Protein AF-A0A8I5TR78-F1 (afdb_monomer)

Sequence (77 aa):
MAFKDTGKTPVEPEVAIHRVRITLTSRNVKSLEKVCTDLIRGAKEKNLKVKGPVRIPTKTLRITTRKTPFVKKKKKE

Solvent-accessible surface area (backbone atoms only — not comparable to full-atom values): 5684 Å² total; per-residue (Å²): 134,90,82,82,88,88,77,90,69,85,72,65,84,70,75,74,81,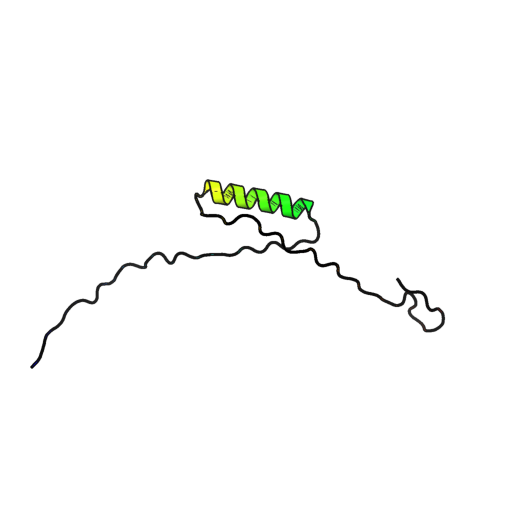80,84,81,82,88,83,88,84,75,93,53,65,75,61,50,52,54,54,51,52,51,52,54,50,57,36,51,78,68,71,50,92,76,79,76,92,80,85,72,85,83,85,83,87,81,82,79,50,69,72,45,98,56,88,91,54,95,48,77,95

Organism: Pongo abelii (NCBI:txid9601)

InterPro domains:
  IPR001848 Small ribosomal subunit protein uS10 [PR00971] (19-32)
  IPR001848 Small ribosomal subunit protein uS10 [PR00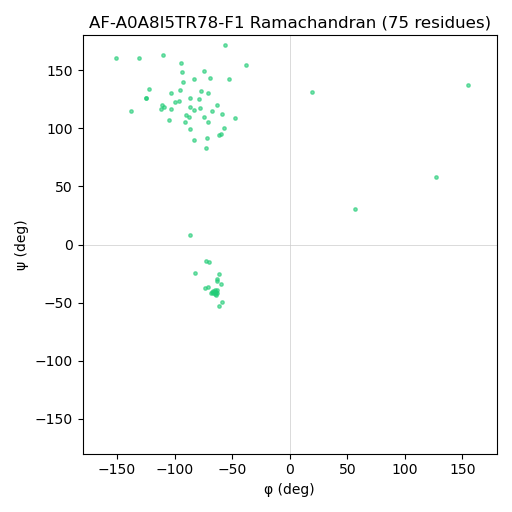971] (54-69)
  IPR001848 Small ribosomal subunit protein uS10 [PTHR11700] (14-77)
  IPR018268 Small ribosomal subunit protein uS10, conserved site [PS00361] (43-58)
  IPR027486 Small ribosomal subunit protein uS10 domain [PF00338] (21-77)
  IPR027486 Small ribosomal subunit protein uS10 domain [SM01403] (21-77)
  IPR036838 Small ribosomal subunit protein uS10 domain superfamily [G3DSA:3.30.70.600] (4-77)
  IPR036838 Small ribosomal subunit protein uS10 domain superfamily [SSF54999] (20-77)

Foldseek 3Di:
DDDDDDDP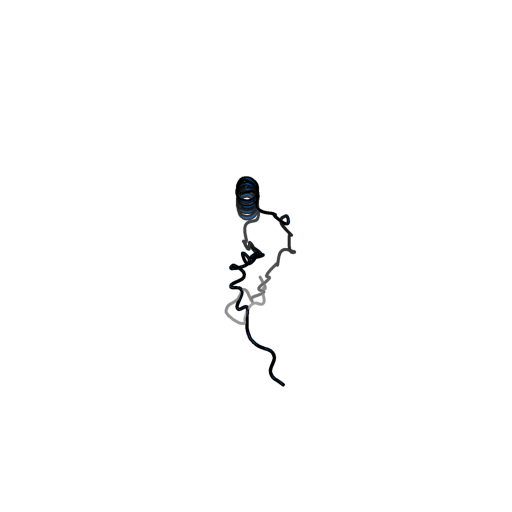DPPDPPPPPDDDDDDDDDPDPVVSVVVLVVVVVVCVVVVHDDDHDDDDDDDDDDDKDAPDPDDPDGDID

Structure (mmCIF, N/CA/C/O backbone):
data_AF-A0A8I5TR78-F1
#
_entry.id   AF-A0A8I5TR78-F1
#
loop_
_atom_site.group_PDB
_atom_site.id
_atom_site.type_symbol
_atom_site.label_atom_id
_atom_site.label_alt_id
_atom_site.label_comp_id
_atom_site.label_asym_id
_atom_site.label_entity_id
_atom_site.label_seq_id
_atom_site.pdbx_PDB_ins_code
_atom_site.Cartn_x
_atom_site.Cartn_y
_atom_site.Cartn_z
_atom_site.occupancy
_atom_site.B_iso_or_equiv
_atom_site.auth_seq_id
_atom_site.auth_comp_id
_atom_site.auth_asym_id
_atom_site.auth_atom_id
_atom_site.pdbx_PDB_model_num
ATOM 1 N N . MET A 1 1 ? -7.911 -53.023 -37.597 1.00 40.84 1 MET A N 1
ATOM 2 C CA . MET A 1 1 ? -6.671 -52.604 -38.283 1.00 40.84 1 MET A CA 1
ATOM 3 C C . MET A 1 1 ? -5.957 -51.614 -37.390 1.00 40.84 1 MET A C 1
ATOM 5 O O . MET A 1 1 ? -6.550 -50.617 -37.005 1.00 40.84 1 MET A O 1
ATOM 9 N N . ALA A 1 2 ? -4.744 -51.970 -36.981 1.00 48.91 2 ALA A N 1
ATOM 10 C CA . ALA A 1 2 ? -3.867 -51.147 -36.168 1.00 48.91 2 ALA A CA 1
ATOM 11 C C . ALA A 1 2 ? -3.362 -49.940 -36.969 1.00 48.91 2 ALA A C 1
ATOM 13 O O . ALA A 1 2 ? -3.031 -50.088 -38.145 1.00 48.91 2 ALA A O 1
ATOM 14 N N . PHE A 1 3 ? -3.227 -48.792 -36.310 1.00 41.41 3 PHE A N 1
ATOM 15 C CA . PHE A 1 3 ? -2.270 -47.776 -36.726 1.00 41.41 3 PHE A CA 1
ATOM 16 C C . PHE A 1 3 ? -1.363 -47.455 -35.540 1.00 41.41 3 PHE A C 1
ATOM 18 O O . PHE A 1 3 ? -1.829 -47.247 -34.421 1.00 41.41 3 PHE A O 1
ATOM 25 N N . LYS A 1 4 ? -0.066 -47.564 -35.814 1.00 43.22 4 LYS A N 1
ATOM 26 C CA . LYS A 1 4 ? 1.056 -47.540 -34.883 1.00 43.22 4 LYS A CA 1
ATOM 27 C C . LYS A 1 4 ? 1.348 -46.136 -34.355 1.00 43.22 4 LYS A C 1
ATOM 29 O O . LYS A 1 4 ? 1.165 -45.152 -35.062 1.00 43.22 4 LYS A O 1
ATOM 34 N N . ASP A 1 5 ? 1.839 -46.145 -33.120 1.00 44.88 5 ASP A N 1
ATOM 35 C CA . ASP A 1 5 ? 2.915 -45.354 -32.512 1.00 44.88 5 ASP A CA 1
ATOM 36 C C . ASP A 1 5 ? 3.355 -44.041 -33.181 1.00 44.88 5 ASP A C 1
ATOM 38 O O . ASP A 1 5 ? 3.773 -44.012 -34.334 1.00 44.88 5 ASP A O 1
ATOM 42 N N . THR A 1 6 ? 3.456 -42.979 -32.380 1.00 44.94 6 THR A N 1
ATOM 43 C CA . THR A 1 6 ? 4.729 -42.359 -31.943 1.00 44.94 6 THR A CA 1
ATOM 44 C C . THR A 1 6 ? 4.499 -40.893 -31.586 1.00 44.94 6 THR A C 1
ATOM 46 O O . THR A 1 6 ? 3.826 -40.160 -32.301 1.00 44.94 6 THR A O 1
ATOM 49 N N . GLY A 1 7 ? 5.096 -40.455 -30.475 1.00 43.75 7 GLY A N 1
ATOM 50 C CA . GLY A 1 7 ? 5.268 -39.027 -30.206 1.00 43.75 7 GLY A CA 1
ATOM 51 C C . GLY A 1 7 ? 4.759 -38.546 -28.855 1.00 43.75 7 GLY A C 1
ATOM 52 O O . GLY A 1 7 ? 3.975 -37.608 -28.790 1.00 43.75 7 GLY A O 1
ATOM 53 N N . LYS A 1 8 ? 5.276 -39.111 -27.757 1.00 50.72 8 LYS A N 1
ATOM 54 C CA . LYS A 1 8 ? 5.555 -38.280 -26.578 1.00 50.72 8 LYS A CA 1
ATOM 55 C C . LYS A 1 8 ? 6.595 -37.248 -27.016 1.00 50.72 8 LYS A C 1
ATOM 57 O O . LYS A 1 8 ? 7.786 -37.541 -27.020 1.00 50.72 8 LYS A O 1
ATOM 62 N N . THR A 1 9 ? 6.151 -36.070 -27.425 1.00 46.19 9 THR A N 1
ATOM 63 C CA . THR A 1 9 ? 6.993 -34.879 -27.406 1.00 46.19 9 THR A CA 1
ATOM 64 C C . THR A 1 9 ? 7.041 -34.393 -25.957 1.00 46.19 9 THR A C 1
ATOM 66 O O . THR A 1 9 ? 5.997 -34.049 -25.400 1.00 46.19 9 THR A O 1
ATOM 69 N N . PRO A 1 10 ? 8.210 -34.365 -25.293 1.00 51.91 10 PRO A N 1
ATOM 70 C CA . PRO A 1 10 ? 8.382 -33.509 -24.136 1.00 51.91 10 PRO A CA 1
ATOM 71 C C . PRO A 1 10 ? 8.465 -32.088 -24.695 1.00 51.91 10 PRO A C 1
ATOM 73 O O . PRO A 1 10 ? 9.547 -31.584 -24.980 1.00 51.91 10 PRO A O 1
ATOM 76 N N . VAL A 1 11 ? 7.307 -31.478 -24.957 1.00 54.34 11 VAL A N 1
ATOM 77 C CA . VAL A 1 11 ? 7.272 -30.028 -25.121 1.00 54.34 11 VAL A CA 1
ATOM 78 C C . VAL A 1 11 ? 7.694 -29.454 -23.779 1.00 54.34 11 VAL A C 1
ATOM 80 O O . VAL A 1 11 ? 7.150 -29.803 -22.731 1.00 54.34 11 VAL A O 1
ATOM 83 N N . GLU A 1 12 ? 8.788 -28.712 -23.861 1.00 54.31 12 GLU A N 1
ATOM 84 C CA . GLU A 1 12 ? 9.533 -28.036 -22.812 1.00 54.31 12 GLU A CA 1
ATOM 85 C C . GLU A 1 12 ? 8.610 -27.439 -21.745 1.00 54.31 12 GLU A C 1
ATOM 87 O O . GLU A 1 12 ? 7.456 -27.139 -22.057 1.00 54.31 12 GLU A O 1
ATOM 92 N N . PRO A 1 13 ? 9.062 -27.240 -20.491 1.00 58.97 13 PRO A N 1
ATOM 93 C CA . PRO A 1 13 ? 8.264 -26.496 -19.531 1.00 58.97 13 PRO A CA 1
ATOM 94 C C . PRO A 1 13 ? 8.047 -25.097 -20.108 1.00 58.97 13 PRO A C 1
ATOM 96 O O . PRO A 1 13 ? 8.908 -24.228 -19.977 1.00 58.97 13 PRO A O 1
ATOM 99 N N . GLU A 1 14 ? 6.913 -24.900 -20.785 1.00 60.09 14 GLU A N 1
ATOM 100 C CA . GLU A 1 14 ? 6.416 -23.604 -21.200 1.00 60.09 14 GLU A CA 1
ATOM 101 C C . GLU A 1 14 ? 6.525 -22.746 -19.953 1.00 60.09 14 GLU A C 1
ATOM 103 O O . GLU A 1 14 ? 5.870 -23.035 -18.949 1.00 60.09 14 GLU A O 1
ATOM 108 N N . VAL A 1 15 ? 7.467 -21.799 -19.963 1.00 63.06 15 VAL A N 1
ATOM 109 C CA . VAL A 1 15 ? 7.853 -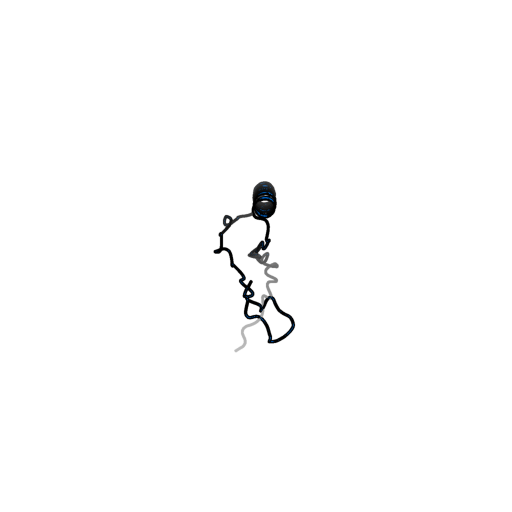21.049 -18.771 1.00 63.06 15 VAL A CA 1
ATOM 110 C C . VAL A 1 15 ? 6.587 -20.385 -18.260 1.00 63.06 15 VAL A C 1
ATOM 112 O O . VAL A 1 15 ? 6.120 -19.405 -18.842 1.00 63.06 15 VAL A O 1
ATOM 115 N N . ALA A 1 16 ? 5.981 -20.975 -17.229 1.00 68.00 16 ALA A N 1
ATOM 116 C CA . ALA A 1 16 ? 4.662 -20.589 -16.776 1.00 68.00 16 ALA A CA 1
ATOM 117 C C . ALA A 1 16 ? 4.732 -19.109 -16.407 1.00 68.00 16 ALA A C 1
ATOM 119 O O . ALA A 1 16 ? 5.440 -18.709 -15.481 1.00 68.00 16 ALA A O 1
ATOM 120 N N . ILE A 1 17 ? 4.051 -18.266 -17.183 1.00 75.31 17 ILE A N 1
ATOM 121 C CA . ILE A 1 17 ? 4.102 -16.821 -16.983 1.00 75.31 17 ILE A CA 1
ATOM 122 C C . ILE A 1 17 ? 3.322 -16.516 -15.703 1.00 75.31 17 ILE A C 1
ATOM 124 O O . ILE A 1 17 ? 2.104 -16.314 -15.717 1.00 75.31 17 ILE A O 1
ATOM 128 N N . HIS A 1 18 ? 4.026 -16.485 -14.572 1.00 81.00 18 HIS A N 1
ATOM 129 C CA . HIS A 1 18 ? 3.437 -16.193 -13.273 1.00 81.00 18 HIS A CA 1
ATOM 130 C C . HIS A 1 18 ? 3.054 -14.714 -13.182 1.00 81.00 18 HIS A C 1
ATOM 132 O O . HIS A 1 18 ? 3.885 -13.821 -13.012 1.00 81.00 18 HIS A O 1
ATOM 138 N N . ARG A 1 19 ? 1.752 -14.444 -13.280 1.00 86.50 19 ARG A N 1
ATOM 139 C CA . ARG A 1 19 ? 1.180 -13.111 -13.066 1.00 86.50 19 ARG A CA 1
ATOM 140 C C . ARG A 1 19 ? 0.901 -12.907 -11.580 1.00 86.50 19 ARG A C 1
ATOM 142 O O . ARG A 1 19 ? -0.125 -13.351 -11.074 1.00 86.50 19 ARG A O 1
ATOM 149 N N . VAL A 1 20 ? 1.795 -12.205 -10.891 1.00 89.81 20 VAL A N 1
ATOM 150 C CA . VAL A 1 20 ? 1.661 -11.907 -9.457 1.00 89.81 20 VAL A CA 1
ATOM 151 C C . VAL A 1 20 ? 0.964 -10.559 -9.246 1.00 89.81 20 VAL A C 1
ATOM 153 O O . VAL A 1 20 ? 1.224 -9.591 -9.962 1.00 89.81 20 VAL A O 1
ATOM 156 N N . ARG A 1 21 ? 0.078 -10.479 -8.245 1.00 90.44 21 ARG A N 1
ATOM 157 C CA . ARG A 1 21 ? -0.498 -9.219 -7.752 1.00 90.44 21 ARG A CA 1
ATOM 158 C C . ARG A 1 21 ? 0.045 -8.931 -6.359 1.00 90.44 21 ARG A C 1
ATOM 160 O O . ARG A 1 21 ? -0.179 -9.710 -5.441 1.00 90.44 21 ARG A O 1
ATOM 167 N N . ILE A 1 22 ? 0.728 -7.801 -6.206 1.00 91.44 22 ILE A N 1
ATOM 168 C CA . ILE A 1 22 ? 1.267 -7.351 -4.921 1.00 91.44 22 ILE A CA 1
ATOM 169 C C . ILE A 1 22 ? 0.273 -6.362 -4.313 1.00 91.44 22 ILE A C 1
ATOM 171 O O . ILE A 1 22 ? -0.059 -5.358 -4.941 1.00 91.44 22 ILE A O 1
ATOM 175 N N . THR A 1 23 ? -0.201 -6.638 -3.097 1.00 92.31 23 THR A N 1
ATOM 176 C CA . THR A 1 23 ? -1.066 -5.718 -2.343 1.00 92.31 23 THR A CA 1
ATOM 177 C C . THR A 1 23 ? -0.274 -5.143 -1.177 1.00 92.31 23 THR A C 1
ATOM 179 O O . THR A 1 23 ? 0.162 -5.886 -0.303 1.00 92.31 23 THR A O 1
ATOM 182 N N . LEU A 1 24 ? -0.086 -3.823 -1.163 1.00 91.88 24 LEU A N 1
ATOM 183 C CA . LEU A 1 24 ? 0.588 -3.109 -0.079 1.00 91.88 24 LEU A CA 1
ATOM 184 C C . LEU A 1 24 ? -0.460 -2.486 0.845 1.00 91.88 24 LEU A C 1
ATOM 186 O O . LEU A 1 24 ? -1.280 -1.681 0.404 1.00 91.88 24 LEU A O 1
ATOM 190 N N . THR A 1 25 ? -0.425 -2.830 2.131 1.00 91.12 25 THR A N 1
ATOM 191 C CA . THR A 1 25 ? -1.323 -2.264 3.148 1.00 91.12 25 THR A CA 1
ATOM 192 C C . THR A 1 25 ? -0.516 -1.673 4.294 1.00 91.12 25 THR A C 1
ATOM 194 O O . THR A 1 25 ? 0.302 -2.360 4.898 1.00 91.12 25 THR A O 1
ATOM 197 N N . SER A 1 26 ? -0.758 -0.405 4.621 1.00 93.00 26 SER A N 1
ATOM 198 C CA . SER A 1 26 ? -0.142 0.285 5.759 1.00 93.00 26 SER A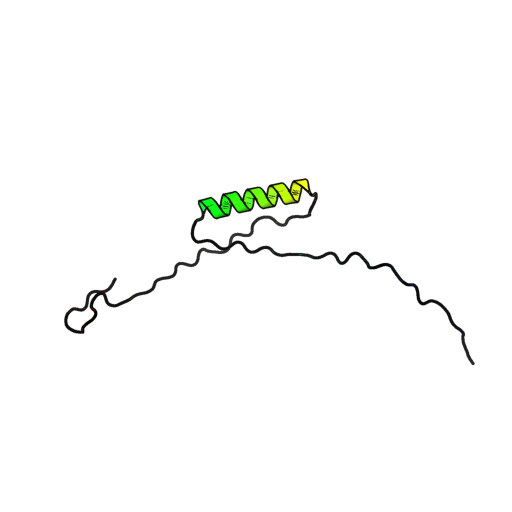 CA 1
ATOM 199 C C . SER A 1 26 ? -1.083 1.365 6.288 1.00 93.00 26 SER A C 1
ATOM 201 O O . SER A 1 26 ? -1.981 1.819 5.581 1.00 93.00 26 SER A O 1
ATOM 203 N N . ARG A 1 27 ? -0.856 1.798 7.532 1.00 92.75 27 ARG A N 1
ATOM 204 C CA . ARG A 1 27 ? -1.526 2.965 8.131 1.00 92.75 27 ARG A CA 1
ATOM 205 C C . ARG A 1 27 ? -0.869 4.289 7.728 1.00 92.75 27 ARG A C 1
ATOM 207 O O . ARG A 1 27 ? -1.520 5.325 7.775 1.00 92.75 27 ARG A O 1
ATOM 214 N N . ASN A 1 28 ? 0.416 4.268 7.362 1.00 93.69 28 ASN A N 1
ATOM 215 C CA . ASN A 1 28 ? 1.178 5.468 7.018 1.00 93.69 28 ASN A CA 1
ATOM 216 C C . ASN A 1 28 ? 1.332 5.586 5.496 1.00 93.69 28 ASN A C 1
ATOM 218 O O . ASN A 1 28 ? 1.966 4.743 4.861 1.00 93.69 28 ASN A O 1
ATOM 222 N N . VAL A 1 29 ? 0.766 6.654 4.928 1.00 91.56 29 VAL A N 1
ATOM 223 C CA . VAL A 1 29 ? 0.758 6.904 3.479 1.00 91.56 29 VAL A CA 1
ATOM 224 C C . VAL A 1 29 ? 2.161 7.219 2.958 1.00 91.56 29 VAL A C 1
ATOM 226 O O . VAL A 1 29 ? 2.566 6.675 1.938 1.00 91.56 29 VAL A O 1
ATOM 229 N N . LYS A 1 30 ? 2.950 8.019 3.689 1.00 93.75 30 LYS A N 1
ATOM 230 C CA . LYS A 1 30 ? 4.273 8.472 3.224 1.00 93.75 30 LYS A CA 1
ATOM 231 C C . LYS A 1 30 ? 5.259 7.317 3.064 1.00 93.75 30 LYS A C 1
ATOM 233 O O . LYS A 1 30 ? 6.054 7.313 2.132 1.00 93.75 30 LYS A O 1
ATOM 238 N N . SER A 1 31 ? 5.234 6.347 3.978 1.00 94.44 31 SER A N 1
ATOM 239 C CA . SER A 1 31 ? 6.096 5.167 3.862 1.00 94.44 31 SER A CA 1
ATOM 240 C C . SER A 1 31 ? 5.611 4.212 2.772 1.00 94.44 31 SER A C 1
ATOM 242 O O . SER A 1 31 ? 6.440 3.670 2.047 1.00 94.44 31 SER A O 1
ATOM 244 N N . LEU A 1 32 ? 4.293 4.048 2.608 1.00 93.94 32 LEU A N 1
ATOM 245 C CA . LEU A 1 32 ? 3.719 3.206 1.554 1.00 93.94 32 LEU A CA 1
ATOM 246 C C . LEU A 1 32 ? 4.075 3.742 0.161 1.00 93.94 32 LEU A C 1
ATOM 248 O O . LEU A 1 32 ? 4.457 2.963 -0.708 1.00 93.94 32 LEU A O 1
ATOM 252 N N . GLU A 1 33 ? 4.013 5.059 -0.039 1.00 93.00 33 GLU A N 1
ATOM 253 C CA . GLU A 1 33 ? 4.362 5.676 -1.321 1.00 93.00 33 GLU A CA 1
ATOM 254 C C . GLU A 1 33 ? 5.835 5.486 -1.682 1.00 93.00 33 GLU A C 1
ATOM 256 O O . GLU A 1 33 ? 6.112 5.075 -2.805 1.00 93.00 33 GLU A O 1
ATOM 261 N N . LYS A 1 34 ? 6.760 5.670 -0.729 1.00 95.62 34 LYS A N 1
ATOM 262 C CA . LYS A 1 34 ? 8.196 5.413 -0.945 1.00 95.62 34 LYS A CA 1
ATOM 263 C C . LYS A 1 34 ? 8.469 3.963 -1.358 1.00 95.62 34 LYS A C 1
ATOM 265 O O . LYS A 1 34 ? 9.105 3.705 -2.373 1.00 95.62 34 LYS A O 1
ATOM 270 N N . VAL A 1 35 ? 7.913 3.001 -0.621 1.00 95.44 35 VAL A N 1
ATOM 271 C CA . VAL A 1 35 ? 8.087 1.574 -0.943 1.00 95.44 35 VAL A CA 1
ATOM 272 C C . VAL A 1 35 ? 7.477 1.241 -2.309 1.00 95.44 35 VAL A C 1
ATOM 274 O O . VAL A 1 35 ? 8.053 0.483 -3.087 1.00 95.44 35 VAL A O 1
ATOM 277 N N . CYS A 1 36 ? 6.325 1.830 -2.635 1.00 94.25 36 CYS A N 1
ATOM 278 C CA . CYS A 1 36 ? 5.683 1.629 -3.927 1.00 94.25 36 CYS A CA 1
ATOM 279 C C . CYS A 1 36 ? 6.536 2.164 -5.088 1.00 94.25 36 CYS A C 1
ATOM 281 O O . CYS A 1 36 ? 6.608 1.509 -6.131 1.00 94.25 36 CYS A O 1
ATOM 283 N N . THR A 1 37 ? 7.179 3.327 -4.935 1.00 94.19 37 THR A N 1
ATOM 284 C CA . THR A 1 37 ? 8.055 3.880 -5.978 1.00 94.19 37 THR A CA 1
ATOM 285 C C . THR A 1 37 ? 9.295 3.024 -6.190 1.00 94.19 37 THR A C 1
ATOM 287 O O . THR A 1 37 ? 9.648 2.751 -7.339 1.00 94.19 37 THR A O 1
ATOM 290 N N . ASP A 1 38 ? 9.900 2.536 -5.108 1.00 94.81 38 ASP A N 1
ATOM 291 C CA . ASP A 1 38 ? 11.118 1.724 -5.173 1.00 94.81 38 ASP A CA 1
ATOM 292 C C . ASP A 1 38 ? 10.852 0.370 -5.845 1.00 94.81 38 ASP A C 1
ATOM 294 O O . ASP A 1 38 ? 11.619 -0.069 -6.703 1.00 94.81 38 ASP A O 1
ATOM 298 N N . LEU A 1 39 ? 9.708 -0.258 -5.547 1.00 93.94 39 LEU A N 1
ATOM 299 C CA . LEU A 1 39 ? 9.291 -1.510 -6.188 1.00 93.94 39 LEU A CA 1
ATOM 300 C C . LEU A 1 39 ? 9.019 -1.341 -7.686 1.00 93.94 39 LEU A C 1
ATOM 302 O O . LEU A 1 39 ? 9.428 -2.183 -8.487 1.00 93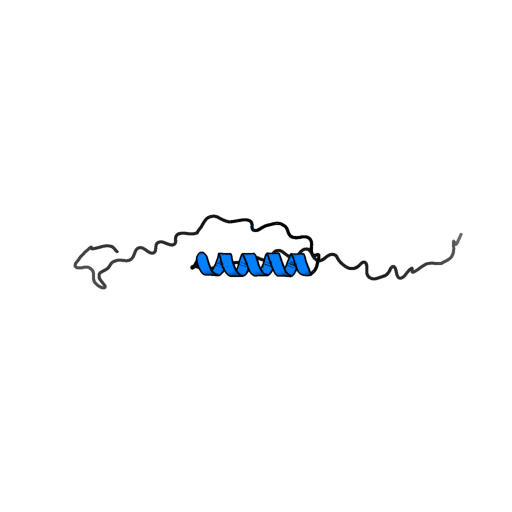.94 39 LEU A O 1
ATOM 306 N N .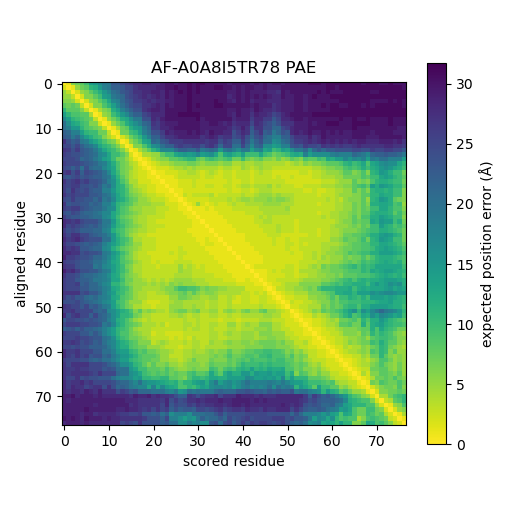 ILE A 1 40 ? 8.346 -0.257 -8.085 1.00 93.00 40 ILE A N 1
ATOM 307 C CA . ILE A 1 40 ? 8.085 0.023 -9.505 1.00 93.00 40 ILE A CA 1
ATOM 308 C C . ILE A 1 40 ? 9.400 0.277 -10.243 1.00 93.00 40 ILE A C 1
ATOM 310 O O . ILE A 1 40 ? 9.571 -0.207 -11.363 1.00 93.00 40 ILE A O 1
ATOM 314 N N . ARG A 1 41 ? 10.331 1.012 -9.625 1.00 94.50 41 ARG A N 1
ATOM 315 C CA . ARG A 1 41 ? 11.659 1.262 -10.186 1.00 94.50 41 ARG A CA 1
ATOM 316 C C . ARG A 1 41 ? 12.439 -0.042 -10.368 1.00 94.50 41 ARG A C 1
ATOM 318 O O . ARG A 1 41 ? 12.840 -0.336 -11.490 1.00 94.50 41 ARG A O 1
ATOM 325 N N . GLY A 1 42 ? 12.558 -0.860 -9.323 1.00 94.44 42 GLY A N 1
ATOM 326 C CA . GLY A 1 42 ? 13.281 -2.134 -9.394 1.00 94.44 42 GLY A CA 1
ATOM 327 C C . GLY A 1 42 ? 12.659 -3.138 -10.374 1.00 94.44 42 GLY A C 1
ATOM 328 O O . GLY A 1 42 ? 13.368 -3.911 -11.015 1.00 94.44 42 GLY A O 1
ATOM 329 N N . ALA A 1 43 ? 11.335 -3.115 -10.550 1.00 92.75 43 ALA A N 1
ATOM 330 C CA . ALA A 1 43 ? 10.660 -3.950 -11.543 1.00 92.75 43 ALA A CA 1
ATOM 331 C C . ALA A 1 43 ? 10.924 -3.486 -12.986 1.00 92.75 43 ALA A C 1
ATOM 333 O O . ALA A 1 43 ? 11.091 -4.326 -13.873 1.00 92.75 43 ALA A O 1
ATOM 334 N N . LYS A 1 44 ? 11.002 -2.168 -13.220 1.00 91.00 44 LYS A N 1
ATOM 335 C CA . LYS A 1 44 ? 11.378 -1.601 -14.525 1.00 91.00 44 LYS A CA 1
ATOM 336 C C . LYS A 1 44 ? 12.838 -1.886 -14.872 1.00 91.00 44 LYS A C 1
ATOM 338 O O . LYS A 1 44 ? 13.106 -2.260 -16.005 1.00 91.00 44 LYS A O 1
ATOM 343 N N . GLU A 1 45 ? 13.750 -1.784 -13.906 1.00 94.75 45 GLU A N 1
ATOM 344 C CA . GLU A 1 45 ? 15.170 -2.137 -14.084 1.00 94.75 45 GLU A CA 1
ATOM 345 C C . GLU A 1 45 ? 15.346 -3.612 -14.493 1.00 94.75 45 GLU A C 1
ATOM 347 O O . GLU A 1 45 ? 16.205 -3.941 -15.306 1.00 94.75 45 GLU A O 1
ATOM 352 N N . LYS A 1 46 ? 14.476 -4.501 -13.998 1.00 92.44 46 LYS A N 1
ATOM 353 C CA . LYS A 1 46 ? 14.440 -5.930 -14.360 1.00 92.44 46 LYS A CA 1
ATOM 354 C C . LYS A 1 46 ? 13.604 -6.245 -15.608 1.00 92.44 46 LYS A C 1
ATOM 356 O O . LYS A 1 46 ? 13.366 -7.415 -15.892 1.00 92.44 46 LYS A O 1
ATOM 361 N N . ASN A 1 47 ? 13.142 -5.231 -16.344 1.00 88.56 47 ASN A N 1
ATOM 362 C CA . ASN A 1 47 ? 12.326 -5.371 -17.557 1.00 88.56 47 ASN A CA 1
ATOM 363 C C . ASN A 1 47 ? 11.022 -6.177 -17.367 1.00 88.56 47 ASN A C 1
ATOM 365 O O . ASN A 1 47 ? 10.523 -6.814 -18.297 1.00 88.56 47 ASN A O 1
ATOM 369 N N . LEU A 1 48 ? 10.430 -6.141 -16.168 1.00 88.50 48 LEU A N 1
ATOM 370 C CA . LEU A 1 48 ? 9.144 -6.784 -15.895 1.00 88.50 48 LEU A CA 1
ATOM 371 C C . LEU A 1 48 ? 7.980 -5.878 -16.317 1.00 88.50 48 LEU A C 1
ATOM 373 O O . LEU A 1 48 ? 7.992 -4.663 -16.109 1.00 88.50 48 LEU A O 1
ATOM 377 N N . LYS A 1 49 ? 6.916 -6.475 -16.867 1.00 88.38 49 LYS A N 1
ATOM 378 C CA . LYS A 1 49 ? 5.684 -5.746 -17.210 1.00 88.38 49 LYS A CA 1
ATOM 379 C C . LYS A 1 49 ? 4.893 -5.428 -15.939 1.00 88.38 49 LYS A C 1
ATOM 381 O O . LYS A 1 49 ? 4.298 -6.318 -15.335 1.00 88.38 49 LYS A O 1
ATOM 386 N N . VAL A 1 50 ? 4.845 -4.152 -15.560 1.00 91.25 50 VAL A N 1
ATOM 387 C CA . VAL A 1 50 ? 4.137 -3.679 -14.360 1.00 91.25 50 VAL A CA 1
ATOM 388 C C . VAL A 1 50 ? 2.813 -3.022 -14.740 1.00 91.25 50 VAL A C 1
ATOM 390 O O . VAL A 1 50 ? 2.771 -2.127 -15.582 1.00 91.25 50 VAL A O 1
ATOM 393 N N . LYS A 1 51 ? 1.728 -3.421 -14.070 1.00 87.38 51 LYS A N 1
ATOM 394 C CA . LYS A 1 51 ? 0.510 -2.605 -13.989 1.00 87.38 51 LYS A CA 1
ATOM 395 C C . LYS A 1 51 ? 0.681 -1.661 -12.801 1.00 87.38 51 LYS A C 1
ATOM 397 O O . LYS A 1 51 ? 1.039 -2.125 -11.722 1.00 87.38 51 LYS A O 1
ATOM 402 N N . GLY A 1 52 ? 0.515 -0.357 -13.033 1.00 86.44 52 GLY A N 1
ATOM 403 C CA . GLY A 1 52 ? 0.784 0.689 -12.042 1.00 86.44 52 GLY A CA 1
ATOM 404 C C . GLY A 1 52 ? 0.016 0.514 -10.722 1.00 86.44 52 GLY A C 1
ATOM 405 O O . GLY A 1 52 ? -0.866 -0.342 -10.618 1.00 86.44 52 GLY A O 1
ATOM 406 N N . PRO A 1 53 ? 0.328 1.325 -9.701 1.00 92.56 53 PRO A N 1
ATOM 407 C CA . PRO A 1 53 ? -0.287 1.184 -8.391 1.00 92.56 53 PRO A CA 1
ATOM 408 C C . PRO A 1 53 ? -1.773 1.537 -8.459 1.00 92.56 53 PRO A C 1
ATOM 410 O O . PRO A 1 53 ? -2.145 2.685 -8.699 1.00 92.56 53 PRO A O 1
ATOM 413 N N . VAL A 1 54 ? -2.632 0.545 -8.224 1.00 93.06 54 VAL A N 1
ATOM 414 C CA . VAL A 1 54 ? -4.079 0.750 -8.121 1.00 93.06 54 VAL A CA 1
ATOM 415 C C . VAL A 1 54 ? -4.404 1.095 -6.673 1.00 93.06 54 VAL A C 1
ATOM 417 O O . VAL A 1 54 ? -4.290 0.253 -5.782 1.00 93.06 54 VAL A O 1
ATOM 420 N N . ARG A 1 55 ? -4.782 2.351 -6.425 1.00 90.12 55 ARG A N 1
ATOM 421 C CA . ARG A 1 55 ? -5.152 2.822 -5.087 1.00 90.12 55 ARG A CA 1
ATOM 422 C C . ARG A 1 55 ? -6.579 2.382 -4.755 1.00 90.12 55 ARG A C 1
ATOM 424 O O . ARG A 1 55 ? -7.514 2.675 -5.492 1.00 90.12 55 ARG A O 1
ATOM 431 N N . ILE A 1 56 ? -6.727 1.691 -3.630 1.00 91.56 56 ILE A N 1
ATOM 432 C CA . ILE A 1 56 ? -8.020 1.317 -3.041 1.00 91.56 56 ILE A CA 1
ATOM 433 C C . ILE A 1 56 ? -8.411 2.407 -2.023 1.00 91.56 56 ILE A C 1
ATOM 435 O O . ILE A 1 56 ? -7.510 2.987 -1.408 1.00 91.56 56 ILE A O 1
ATOM 439 N N . PRO A 1 57 ? -9.710 2.701 -1.811 1.00 92.75 57 PRO A N 1
ATOM 440 C CA . PRO A 1 57 ? -10.145 3.639 -0.778 1.00 92.75 57 PRO A CA 1
ATOM 441 C C . PRO A 1 57 ? -9.587 3.301 0.610 1.00 92.75 57 PRO A C 1
ATOM 443 O O . PRO A 1 57 ? -9.498 2.132 1.001 1.00 92.75 57 PRO A O 1
ATOM 446 N N . THR A 1 58 ? -9.232 4.332 1.377 1.00 92.06 58 THR A N 1
ATOM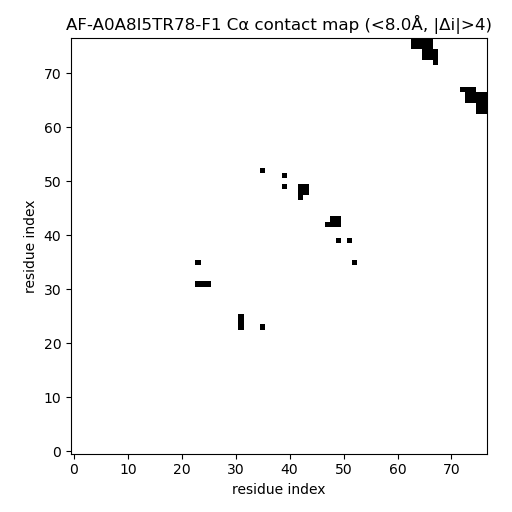 447 C CA . THR A 1 58 ? -8.749 4.163 2.748 1.00 92.06 58 THR A CA 1
ATOM 448 C C . THR A 1 58 ? -9.891 3.734 3.664 1.00 92.06 58 THR A C 1
ATOM 450 O O . THR A 1 58 ? -10.967 4.328 3.689 1.00 92.06 58 THR A O 1
ATOM 453 N N . LYS A 1 59 ? -9.659 2.677 4.447 1.00 91.19 59 LYS A N 1
ATOM 454 C CA . LYS A 1 59 ? -10.633 2.202 5.432 1.00 91.19 59 LYS A CA 1
ATOM 455 C C . LYS A 1 59 ? -10.494 3.016 6.716 1.00 91.19 59 LYS A C 1
ATOM 457 O O . LYS A 1 59 ? -9.470 2.930 7.390 1.00 91.19 59 LYS A O 1
ATOM 462 N N . THR A 1 60 ? -11.528 3.771 7.078 1.00 91.88 60 THR A N 1
ATOM 463 C CA . THR A 1 60 ? -11.605 4.454 8.376 1.00 91.88 60 THR A CA 1
ATOM 464 C C . THR A 1 60 ? -12.295 3.553 9.395 1.00 91.88 60 THR A C 1
ATOM 466 O O . THR A 1 60 ? -13.512 3.380 9.348 1.00 91.88 60 THR A O 1
ATOM 469 N N . LEU A 1 61 ? -11.529 2.975 10.319 1.00 91.25 61 LEU A N 1
ATOM 470 C CA . LEU A 1 61 ? -12.076 2.167 11.409 1.00 91.25 61 LEU A CA 1
ATOM 471 C C . LEU A 1 61 ? -12.443 3.080 12.582 1.00 91.25 61 LEU A C 1
ATOM 473 O O . LEU A 1 61 ? -11.577 3.754 13.136 1.00 91.25 61 LEU A O 1
ATOM 477 N N . ARG A 1 62 ? -13.726 3.107 12.952 1.00 93.31 62 ARG A N 1
ATOM 478 C CA . ARG A 1 62 ? -14.227 3.824 14.132 1.00 93.31 62 ARG A CA 1
ATOM 479 C C . ARG A 1 62 ? -14.704 2.803 15.156 1.00 93.31 62 ARG A C 1
ATOM 481 O O . ARG A 1 62 ? -15.651 2.071 14.887 1.00 93.31 62 ARG A O 1
ATOM 488 N N . ILE A 1 63 ? -14.053 2.762 16.315 1.00 91.62 63 ILE A N 1
ATOM 489 C CA . ILE A 1 63 ? -14.488 1.954 17.457 1.00 91.62 63 ILE A CA 1
ATOM 490 C C . ILE A 1 63 ? -15.102 2.919 18.467 1.00 91.62 63 ILE A C 1
ATOM 492 O O . ILE A 1 63 ? -14.384 3.691 19.091 1.00 91.62 63 ILE A O 1
ATOM 496 N N . THR A 1 64 ? -16.427 2.903 18.608 1.00 89.75 64 THR A N 1
ATOM 497 C CA . THR A 1 64 ? -17.118 3.728 19.607 1.00 89.75 64 THR A CA 1
ATOM 498 C C .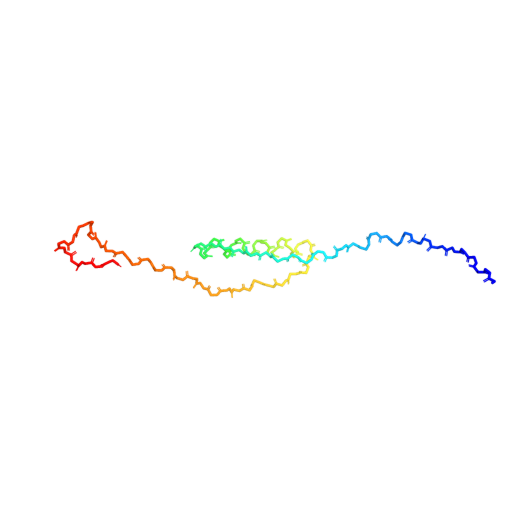 THR A 1 64 ? -17.251 2.944 20.904 1.00 89.75 64 THR A C 1
ATOM 500 O O . THR A 1 64 ? -18.023 1.983 20.967 1.00 89.75 64 THR A O 1
ATOM 503 N N . THR A 1 65 ? -16.537 3.356 21.944 1.00 85.69 65 THR A N 1
ATOM 504 C CA . THR A 1 65 ? -16.678 2.797 23.292 1.00 85.69 65 THR A CA 1
ATOM 505 C C . THR A 1 65 ? -17.316 3.814 24.235 1.00 85.69 65 THR A C 1
ATOM 507 O O . THR A 1 65 ? -17.433 5.013 23.961 1.00 85.69 65 THR A O 1
ATOM 510 N N . ARG A 1 66 ? -17.804 3.323 25.373 1.00 83.00 66 ARG A N 1
ATOM 511 C CA . ARG A 1 66 ? -18.174 4.187 26.491 1.00 83.00 66 ARG A CA 1
ATOM 512 C C . ARG A 1 66 ? -16.878 4.611 27.189 1.00 83.00 66 ARG A C 1
ATOM 514 O O . ARG A 1 66 ? -16.086 3.745 27.538 1.00 83.00 66 ARG A O 1
ATOM 521 N N . LYS A 1 67 ? -16.708 5.908 27.476 1.00 81.38 67 LYS A N 1
ATOM 522 C CA . LYS A 1 67 ? -15.542 6.402 28.240 1.00 81.38 67 LYS A CA 1
ATOM 523 C C . LYS A 1 67 ? -15.482 5.850 29.660 1.00 81.38 67 LYS A C 1
ATOM 525 O O . LYS A 1 67 ? -14.422 5.773 30.264 1.00 81.38 67 LYS A O 1
ATOM 530 N N . THR A 1 68 ? -16.643 5.550 30.237 1.00 79.81 68 THR A N 1
ATOM 531 C CA . THR A 1 68 ? -16.753 5.133 31.630 1.00 79.81 68 THR A CA 1
ATOM 532 C C . THR A 1 68 ? -16.765 3.614 31.769 1.00 79.81 68 THR A C 1
ATOM 534 O O . THR A 1 68 ? -17.569 2.961 31.102 1.00 79.81 68 THR A O 1
ATOM 537 N N . PRO A 1 69 ? -15.962 3.053 32.694 1.00 82.19 69 PRO A N 1
ATOM 538 C CA . PRO A 1 69 ? -15.986 1.624 33.004 1.00 82.19 69 PRO A CA 1
ATOM 539 C C . PRO A 1 69 ? -17.238 1.208 33.804 1.00 82.19 69 PRO A C 1
ATOM 541 O O . PRO A 1 69 ? -17.540 0.025 33.887 1.00 82.19 69 PRO A O 1
ATOM 544 N N . PHE A 1 70 ? -17.997 2.163 34.373 1.00 79.69 70 PHE A N 1
ATOM 545 C CA . PHE A 1 70 ? -19.233 1.919 35.135 1.00 79.69 70 PHE A CA 1
ATOM 546 C C . PHE A 1 70 ? -20.409 2.814 34.686 1.00 79.69 70 PHE A C 1
ATOM 548 O O . PHE A 1 70 ? -20.235 3.872 34.073 1.00 79.69 70 PHE A O 1
ATOM 555 N N . VAL A 1 71 ? -21.640 2.410 35.022 1.00 69.12 71 VAL A N 1
ATOM 556 C CA . VAL A 1 71 ? -22.909 2.928 34.468 1.00 69.12 71 VAL A CA 1
ATOM 557 C C . VAL A 1 71 ? -23.155 4.429 34.711 1.00 69.12 71 VAL A C 1
ATOM 559 O O . VAL A 1 71 ? -23.826 5.060 33.888 1.00 69.12 71 VAL A O 1
ATOM 562 N N . LYS A 1 72 ? -22.570 5.040 35.751 1.00 61.44 72 LYS A N 1
ATOM 563 C CA . LYS A 1 72 ? -23.022 6.336 36.305 1.00 61.44 72 LYS A CA 1
ATOM 564 C C . LYS A 1 72 ? -22.797 7.599 35.457 1.00 61.44 72 LYS A C 1
ATOM 566 O O . LYS A 1 72 ? -23.444 8.600 35.739 1.00 61.44 72 LYS A O 1
ATOM 571 N N . LYS A 1 73 ? -21.957 7.607 34.411 1.00 60.22 73 LYS A N 1
ATOM 572 C CA . LYS A 1 73 ? -21.825 8.788 33.523 1.00 60.22 73 LYS A CA 1
ATOM 573 C C . LYS A 1 73 ? -21.751 8.389 32.049 1.00 60.22 73 LYS A C 1
ATOM 575 O O . LYS A 1 73 ? -20.802 7.738 31.622 1.00 60.22 73 LYS A O 1
ATOM 580 N N . LYS A 1 74 ? -22.759 8.780 31.263 1.00 56.88 74 LYS A N 1
ATOM 581 C CA . LYS A 1 74 ? -22.823 8.548 29.811 1.00 56.88 74 LYS A CA 1
ATOM 582 C C . LYS A 1 74 ? -22.035 9.644 29.079 1.00 56.88 74 LYS A C 1
ATOM 584 O O . LYS A 1 74 ? -22.590 10.680 28.739 1.00 56.88 74 LYS A O 1
ATOM 589 N N . LYS A 1 75 ? -20.741 9.423 28.842 1.00 63.53 75 LYS A N 1
ATOM 590 C CA . LYS A 1 75 ? -19.944 10.179 27.857 1.00 63.53 75 LYS A CA 1
ATOM 591 C C . LYS A 1 75 ? -19.352 9.183 26.851 1.00 63.53 75 LYS A C 1
ATOM 593 O O . LYS A 1 75 ? -18.869 8.127 27.263 1.00 63.53 75 LYS A O 1
ATOM 598 N N . LYS A 1 76 ? -19.451 9.491 25.555 1.00 64.62 76 LYS A N 1
ATOM 599 C CA . LYS A 1 76 ? -18.863 8.710 24.450 1.00 64.62 76 LYS A CA 1
ATOM 600 C C . LYS A 1 76 ? -17.493 9.283 24.065 1.00 64.62 76 LYS A C 1
ATOM 602 O O . LYS A 1 76 ? -17.218 10.453 24.357 1.00 64.62 76 LYS A O 1
ATOM 607 N N . GLU A 1 77 ? -16.656 8.440 23.473 1.00 61.53 77 GLU A N 1
ATOM 608 C CA . GLU A 1 77 ? -15.393 8.789 22.808 1.00 61.53 77 GLU A CA 1
ATOM 609 C C . GLU A 1 77 ? -15.533 8.662 21.294 1.00 61.53 77 GLU A C 1
ATOM 611 O O . GLU A 1 77 ? -16.285 7.758 20.856 1.00 61.53 77 GLU A O 1
#

Nearest PDB structures (foldseek):
  8r3v-assembly1_J2  TM=8.077E-01  e=4.523E-01  Escherichia coli

Mean predicted aligned error: 13.13 Å

Radius of gyration: 27.61 Å; Cα contacts (8 Å, |Δi|>4): 27; chains: 1; bounding box: 38×63×75 Å

Secondary structure (DSSP, 8-state):
--------------------------S-HHHHHHHHHHHHHHHHHTT--PPP--PPPP-------BS-SSTT---B-

pLDDT: mean 79.65, std 17.53, range [40.84, 95.62]